Protein AF-A0A1I6LYX0-F1 (afdb_monomer_lite)

Foldseek 3Di:
DVVVVVVVVVVVPPDPDDDPPDDPCVPDPPPVVVVVVVVVVVVVVVVVVVVVVVVVVVVVVVVVVVVVVVVVVVVVVVVVVVVVVVVPPPPPPPPD

pLDDT: mean 79.04, std 11.57, ra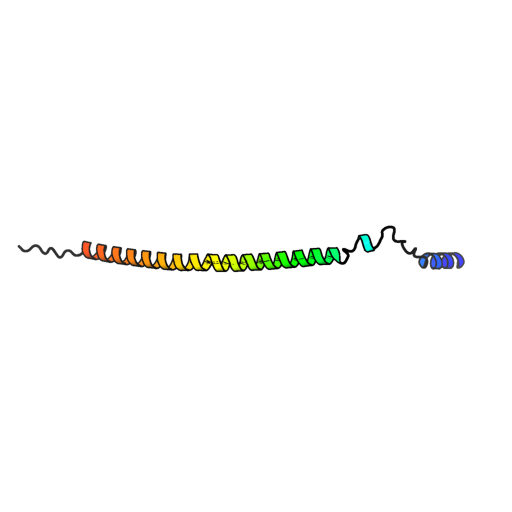nge [47.69, 98.25]

Secondary structure (DSSP, 8-state):
-HHHHHHHHHHHH--PPPP-SS-GGGSS--HHHHHHHHHHHHHHHHHHHHHHHHHHHHHHHHHHHHHHHHHHHHHHHHHHHHHHHHHH--------

Structure (mmCIF, N/CA/C/O backbone):
data_AF-A0A1I6LYX0-F1
#
_entry.id   AF-A0A1I6LYX0-F1
#
loop_
_atom_site.group_PDB
_atom_site.id
_atom_site.type_symbol
_atom_site.label_atom_id
_atom_site.label_alt_id
_atom_site.label_comp_id
_atom_site.label_asym_id
_atom_site.label_entity_id
_atom_site.label_seq_id
_atom_site.pdbx_PDB_ins_code
_atom_site.Cartn_x
_atom_site.Cartn_y
_atom_site.Cartn_z
_atom_site.occupancy
_atom_site.B_iso_or_equiv
_atom_site.auth_seq_id
_atom_site.auth_comp_id
_atom_site.auth_asym_id
_atom_site.auth_atom_id
_atom_site.pdbx_PDB_model_num
ATOM 1 N N . MET A 1 1 ? 64.272 -4.065 -17.891 1.00 67.19 1 MET A N 1
ATOM 2 C CA . MET A 1 1 ? 63.353 -4.110 -16.724 1.00 67.19 1 MET A CA 1
ATOM 3 C C . MET A 1 1 ? 62.252 -3.054 -16.792 1.00 67.19 1 MET A C 1
ATOM 5 O O . MET A 1 1 ? 61.149 -3.345 -16.351 1.00 67.19 1 MET A O 1
ATOM 9 N N . HIS A 1 2 ? 62.489 -1.877 -17.382 1.00 72.25 2 HIS A N 1
ATOM 10 C CA . HIS A 1 2 ? 61.442 -0.864 -17.570 1.00 72.25 2 HIS A CA 1
ATOM 11 C C . HIS A 1 2 ? 60.337 -1.290 -18.549 1.00 72.25 2 HIS A C 1
ATOM 13 O O . HIS A 1 2 ? 59.177 -0.973 -18.317 1.00 72.25 2 HIS A O 1
ATOM 19 N N . ASP A 1 3 ? 60.663 -2.088 -19.569 1.00 80.88 3 ASP A N 1
ATOM 20 C CA . ASP A 1 3 ? 59.674 -2.553 -20.555 1.00 80.88 3 ASP A CA 1
ATOM 21 C C . ASP A 1 3 ? 58.639 -3.508 -19.952 1.00 80.88 3 ASP A C 1
ATOM 23 O O . ASP A 1 3 ? 57.463 -3.457 -20.299 1.00 80.88 3 ASP A O 1
ATOM 27 N N . ALA A 1 4 ? 59.057 -4.335 -18.990 1.00 81.12 4 ALA A N 1
ATOM 28 C CA . ALA A 1 4 ? 58.160 -5.229 -18.262 1.00 81.12 4 ALA A CA 1
ATOM 29 C C . ALA A 1 4 ? 57.189 -4.444 -17.366 1.00 81.12 4 ALA A C 1
ATOM 31 O O . ALA A 1 4 ? 56.001 -4.753 -17.314 1.00 81.12 4 ALA A O 1
ATOM 32 N N . PHE A 1 5 ? 57.678 -3.384 -16.715 1.00 79.00 5 PHE A N 1
ATOM 33 C CA . PHE A 1 5 ? 56.840 -2.471 -15.937 1.00 79.00 5 PHE A CA 1
ATOM 34 C C . PHE A 1 5 ? 55.878 -1.675 -16.822 1.00 79.00 5 PHE A C 1
ATOM 36 O O . PHE A 1 5 ? 54.710 -1.525 -16.470 1.00 79.00 5 PHE A O 1
ATOM 43 N N . ALA A 1 6 ? 56.334 -1.210 -17.986 1.00 82.38 6 ALA A N 1
ATOM 44 C CA . ALA A 1 6 ? 55.491 -0.508 -18.949 1.00 82.38 6 ALA A CA 1
ATOM 45 C C . ALA A 1 6 ? 54.399 -1.425 -19.527 1.00 82.38 6 ALA A C 1
ATOM 47 O O . ALA A 1 6 ? 53.248 -1.009 -19.657 1.00 82.38 6 ALA A O 1
ATOM 48 N N . ALA A 1 7 ? 54.733 -2.685 -19.818 1.00 80.31 7 ALA A N 1
ATOM 49 C CA . ALA A 1 7 ? 53.773 -3.690 -20.264 1.00 80.31 7 ALA A CA 1
ATOM 50 C C . ALA A 1 7 ? 52.727 -4.000 -19.181 1.00 80.31 7 ALA A C 1
ATOM 52 O O . ALA A 1 7 ? 51.533 -4.031 -19.473 1.00 80.31 7 ALA A O 1
ATOM 53 N N . LEU A 1 8 ? 53.156 -4.152 -17.924 1.00 80.06 8 LEU A N 1
ATOM 54 C CA . LEU A 1 8 ? 52.262 -4.392 -16.791 1.00 80.06 8 LEU A CA 1
ATOM 55 C C . LEU A 1 8 ? 51.341 -3.194 -16.518 1.00 80.06 8 LEU A C 1
ATOM 57 O O . LEU A 1 8 ? 50.148 -3.378 -16.296 1.00 80.06 8 LEU A O 1
ATOM 61 N N . ALA A 1 9 ? 51.861 -1.966 -16.597 1.00 80.56 9 ALA A N 1
ATOM 62 C CA . ALA A 1 9 ? 51.065 -0.750 -16.441 1.00 80.56 9 ALA A CA 1
ATOM 63 C C . ALA A 1 9 ? 49.997 -0.608 -17.541 1.00 80.56 9 ALA A C 1
ATOM 65 O O . ALA A 1 9 ? 48.877 -0.188 -17.264 1.00 80.56 9 ALA A O 1
ATOM 66 N N . ARG A 1 10 ? 50.316 -1.006 -18.779 1.00 76.94 10 ARG A N 1
ATOM 67 C CA . ARG A 1 10 ? 49.375 -0.994 -19.910 1.00 76.94 10 ARG A CA 1
ATOM 68 C C . ARG A 1 10 ? 48.334 -2.116 -19.826 1.00 76.94 10 ARG A C 1
ATOM 70 O O . ARG A 1 10 ? 47.200 -1.927 -20.250 1.00 76.94 10 ARG A O 1
ATOM 77 N N . ALA A 1 11 ? 48.705 -3.265 -19.263 1.00 75.06 11 ALA A N 1
ATOM 78 C CA . ALA A 1 11 ? 47.778 -4.357 -18.975 1.00 75.06 11 ALA A CA 1
ATOM 79 C C . ALA A 1 11 ? 46.824 -4.008 -17.820 1.00 75.06 11 ALA A C 1
ATOM 81 O O . ALA A 1 11 ? 45.645 -4.333 -17.884 1.00 75.06 11 ALA A O 1
ATOM 82 N N . ALA A 1 12 ? 47.306 -3.292 -16.799 1.00 73.12 12 ALA A N 1
ATOM 83 C CA . ALA A 1 12 ? 46.494 -2.856 -15.664 1.00 73.12 12 ALA A CA 1
ATOM 84 C C . ALA A 1 12 ? 45.432 -1.806 -16.043 1.00 73.12 12 ALA A C 1
ATOM 86 O O . ALA A 1 12 ? 44.388 -1.735 -15.400 1.00 73.12 12 ALA A O 1
ATOM 87 N N . THR A 1 13 ? 45.664 -1.005 -17.089 1.00 69.25 13 THR A N 1
ATOM 88 C CA . THR A 1 13 ? 44.673 -0.043 -17.606 1.00 69.25 13 THR A CA 1
ATOM 89 C C . THR A 1 13 ? 43.715 -0.643 -18.636 1.00 69.25 13 THR A C 1
ATOM 91 O O . THR A 1 13 ? 42.651 -0.074 -18.879 1.00 69.25 13 THR A O 1
ATOM 94 N N . ALA A 1 14 ? 44.033 -1.804 -19.211 1.00 65.50 14 ALA A N 1
ATOM 95 C CA . ALA A 1 14 ? 43.155 -2.537 -20.115 1.00 65.50 14 ALA A CA 1
ATOM 96 C C . ALA A 1 14 ? 42.128 -3.361 -19.318 1.00 65.50 14 ALA A C 1
ATOM 98 O O . ALA A 1 14 ? 42.189 -4.586 -19.276 1.00 65.50 14 ALA A O 1
ATOM 99 N N . THR A 1 15 ? 41.175 -2.693 -18.665 1.00 72.69 15 THR A N 1
ATOM 100 C CA . THR A 1 15 ? 39.987 -3.391 -18.153 1.00 72.69 15 THR A CA 1
ATOM 101 C C . THR A 1 15 ? 39.077 -3.689 -19.345 1.00 72.69 15 THR A C 1
ATOM 103 O O . THR A 1 15 ? 38.600 -2.734 -19.964 1.00 72.69 15 THR A O 1
ATOM 106 N N . PRO A 1 16 ? 38.835 -4.961 -19.719 1.00 71.06 16 PRO A N 1
ATOM 107 C CA . PRO A 1 16 ? 37.866 -5.258 -20.762 1.00 71.06 16 PRO A CA 1
ATOM 108 C C . PRO A 1 16 ? 36.499 -4.759 -20.291 1.00 71.06 16 PRO A C 1
ATOM 110 O O . PRO A 1 16 ? 36.010 -5.174 -19.240 1.00 71.06 16 PRO A O 1
ATOM 113 N N . THR A 1 17 ? 35.891 -3.838 -21.039 1.00 75.06 17 THR A N 1
ATOM 114 C CA . THR A 1 17 ? 34.487 -3.487 -20.824 1.00 75.06 17 THR A CA 1
ATOM 115 C C . THR A 1 17 ? 33.670 -4.747 -21.104 1.00 75.06 17 THR A C 1
ATOM 117 O O . THR A 1 17 ? 33.769 -5.274 -22.214 1.00 75.06 17 THR A O 1
ATOM 120 N N . PRO A 1 18 ? 32.914 -5.278 -20.127 1.00 71.81 18 PRO A N 1
ATOM 121 C CA . PRO A 1 18 ? 32.062 -6.424 -20.391 1.00 71.81 18 PRO A CA 1
ATOM 122 C C . PRO A 1 18 ? 31.024 -6.009 -21.435 1.00 71.81 18 PRO A C 1
ATOM 124 O O . PRO A 1 18 ? 30.254 -5.075 -21.205 1.00 71.81 18 PRO A O 1
ATOM 127 N N . GLU A 1 19 ? 31.012 -6.677 -22.588 1.00 73.12 19 GLU A N 1
ATOM 128 C CA . GLU A 1 19 ? 29.900 -6.525 -23.519 1.00 73.12 19 GLU A CA 1
ATOM 129 C C . GLU A 1 19 ? 28.647 -7.153 -22.891 1.00 73.12 19 GLU A C 1
ATOM 131 O O . GLU A 1 19 ? 28.705 -8.295 -22.411 1.00 73.12 19 GLU A O 1
ATOM 136 N N . PRO A 1 20 ? 27.513 -6.433 -22.851 1.00 71.25 20 PRO A N 1
ATOM 137 C CA . PRO A 1 20 ? 26.266 -6.995 -22.366 1.00 71.25 20 PRO A CA 1
ATOM 138 C C . PRO A 1 20 ? 25.852 -8.149 -23.286 1.00 71.25 20 PRO A C 1
ATOM 140 O O . PRO A 1 20 ? 25.451 -7.950 -24.426 1.00 71.25 20 PRO A O 1
ATOM 143 N N . THR A 1 21 ? 25.945 -9.375 -22.775 1.00 70.31 21 THR A N 1
ATOM 144 C CA . THR A 1 21 ? 25.487 -10.598 -23.458 1.00 70.31 21 THR A CA 1
ATOM 145 C C . THR A 1 21 ? 23.966 -10.772 -23.392 1.00 70.31 21 THR A C 1
ATOM 147 O O . THR A 1 21 ? 23.417 -11.650 -24.053 1.00 70.31 21 THR A O 1
ATOM 150 N N . VAL A 1 22 ? 23.278 -9.933 -22.610 1.00 66.94 22 VAL A N 1
ATOM 151 C CA . VAL A 1 22 ? 21.821 -9.911 -22.436 1.00 66.94 22 VAL A CA 1
ATOM 152 C C . VAL A 1 22 ? 21.329 -8.471 -22.578 1.00 66.94 22 VAL A C 1
ATOM 154 O O . VAL A 1 22 ? 21.952 -7.548 -22.053 1.00 66.94 22 VAL A O 1
ATOM 157 N N . ASP A 1 23 ? 20.211 -8.284 -23.280 1.00 72.00 23 ASP A N 1
ATOM 158 C CA . ASP A 1 23 ? 19.573 -6.979 -23.468 1.00 72.00 23 ASP A CA 1
ATOM 159 C C . ASP A 1 23 ? 19.192 -6.355 -22.100 1.00 72.00 23 ASP A C 1
ATOM 161 O O . ASP A 1 23 ? 18.484 -6.987 -21.310 1.00 72.00 23 ASP A O 1
ATOM 165 N N . PRO A 1 24 ? 1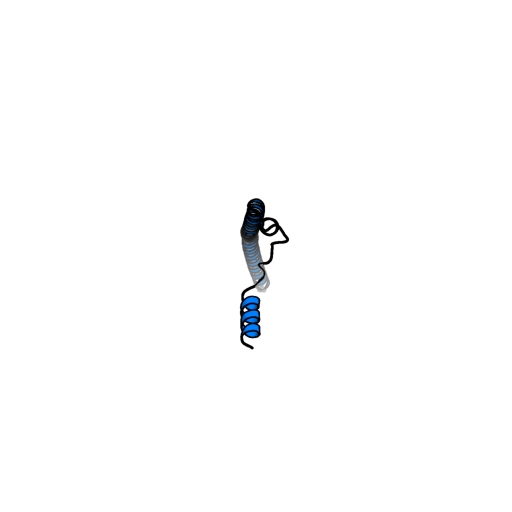9.631 -5.124 -21.778 1.00 66.94 24 PRO A N 1
ATOM 166 C CA . PRO A 1 24 ? 19.336 -4.474 -20.497 1.00 66.94 24 PRO A CA 1
ATOM 167 C C . PRO A 1 24 ? 17.840 -4.179 -20.278 1.00 66.94 24 PRO A C 1
ATOM 169 O O . PRO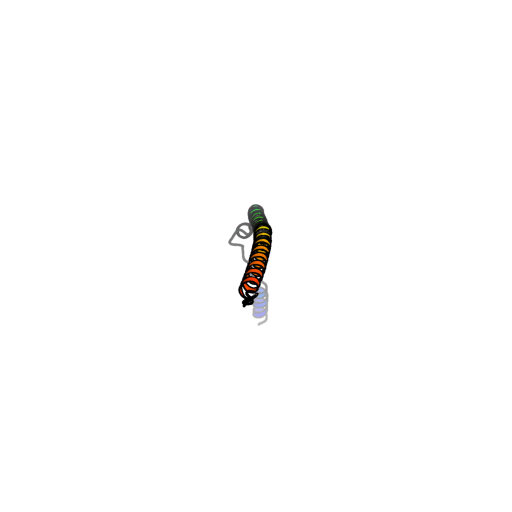 A 1 24 ? 17.392 -4.024 -19.139 1.00 66.94 24 PRO A O 1
ATOM 172 N N . THR A 1 25 ? 17.035 -4.131 -21.342 1.00 66.31 25 THR A N 1
ATOM 173 C CA . THR A 1 25 ? 15.574 -3.969 -21.241 1.00 66.31 25 THR A CA 1
ATOM 174 C C . THR A 1 25 ? 14.865 -5.250 -20.797 1.00 66.31 25 THR A C 1
ATOM 176 O O . THR A 1 25 ? 13.713 -5.205 -20.372 1.00 66.31 25 THR A O 1
ATOM 179 N N . LEU A 1 26 ? 15.568 -6.384 -20.823 1.00 67.38 26 LEU A N 1
ATOM 180 C CA . LEU A 1 26 ? 15.054 -7.699 -20.444 1.00 67.38 26 LEU A CA 1
ATOM 181 C C . LEU A 1 26 ? 14.989 -7.879 -18.915 1.00 67.38 26 LEU A C 1
ATOM 183 O O . LEU A 1 26 ? 14.180 -8.655 -18.414 1.00 67.38 26 LEU A O 1
ATOM 187 N N . VAL A 1 27 ? 15.812 -7.143 -18.158 1.00 66.94 27 VAL A N 1
ATOM 188 C CA . VAL A 1 27 ? 15.924 -7.268 -16.688 1.00 66.94 27 VAL A CA 1
ATOM 189 C C . VAL A 1 27 ? 15.229 -6.153 -15.913 1.00 66.94 27 VAL A C 1
ATOM 191 O O . VAL A 1 27 ? 15.106 -6.232 -14.692 1.00 66.94 27 VAL A O 1
ATOM 194 N N . THR A 1 28 ? 14.745 -5.126 -16.607 1.00 73.62 28 THR A N 1
ATOM 195 C CA . THR A 1 28 ? 14.007 -4.033 -15.979 1.00 73.62 28 THR A CA 1
ATOM 196 C C . THR A 1 28 ? 12.543 -4.188 -16.364 1.00 73.62 28 THR A C 1
ATOM 198 O O . THR A 1 28 ? 12.245 -4.130 -17.558 1.00 73.62 28 THR A O 1
ATOM 201 N N . PRO A 1 29 ? 11.608 -4.393 -15.415 1.00 75.50 29 PRO A N 1
ATOM 202 C CA . PRO A 1 29 ? 10.195 -4.361 -15.749 1.00 75.50 29 PRO A CA 1
ATOM 203 C C . PRO A 1 29 ? 9.914 -2.998 -16.382 1.00 75.50 29 PRO A C 1
ATOM 205 O O . PRO A 1 29 ? 10.006 -1.969 -15.717 1.00 75.50 29 PRO A O 1
ATOM 208 N N . GLY A 1 30 ? 9.642 -2.985 -17.689 1.00 84.19 30 GLY A N 1
ATOM 209 C CA . GLY A 1 30 ? 9.315 -1.761 -18.412 1.00 84.19 30 GLY A CA 1
ATOM 210 C C . GLY A 1 30 ? 8.047 -1.100 -17.852 1.00 84.19 30 GLY A C 1
ATOM 211 O O . GLY A 1 30 ? 7.484 -1.556 -16.853 1.00 84.19 30 GLY A O 1
ATOM 212 N N . PRO A 1 31 ? 7.514 -0.060 -18.511 1.00 87.50 31 PRO A N 1
ATOM 213 C CA 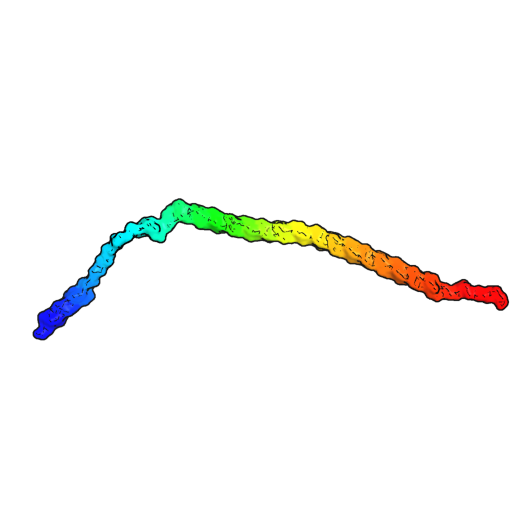. PRO A 1 31 ? 6.320 0.647 -18.037 1.00 87.50 31 PRO A CA 1
ATOM 214 C C . PRO A 1 31 ? 5.151 -0.284 -17.664 1.00 87.50 31 PRO A C 1
ATOM 216 O O . PRO A 1 31 ? 4.480 -0.063 -16.661 1.00 87.50 31 PRO A O 1
ATOM 219 N N . ALA A 1 32 ? 4.967 -1.384 -18.404 1.00 86.75 32 ALA A N 1
ATOM 220 C CA . ALA A 1 32 ? 3.969 -2.407 -18.097 1.00 86.75 32 ALA A CA 1
ATOM 221 C C . ALA A 1 32 ? 4.185 -3.087 -16.730 1.00 86.75 32 ALA A C 1
ATOM 223 O O . ALA A 1 32 ? 3.234 -3.248 -15.969 1.00 86.75 32 ALA A O 1
ATOM 224 N N . GLY A 1 33 ? 5.421 -3.455 -16.382 1.00 88.00 33 GLY A N 1
ATOM 225 C CA . GLY A 1 33 ? 5.714 -4.085 -15.093 1.00 88.00 33 GLY A CA 1
ATOM 226 C C . GLY A 1 33 ? 5.557 -3.117 -13.915 1.00 88.00 33 GLY A C 1
ATOM 227 O O . GLY A 1 33 ? 5.050 -3.512 -12.867 1.00 88.00 33 GLY A O 1
ATOM 228 N N . PHE A 1 34 ? 5.868 -1.831 -14.106 1.00 91.38 34 PHE A N 1
ATOM 229 C CA . PHE A 1 34 ? 5.544 -0.787 -13.125 1.00 91.38 34 PHE A CA 1
ATOM 230 C C . PHE A 1 34 ? 4.039 -0.657 -12.886 1.00 91.38 34 PHE A C 1
ATOM 232 O O . PHE A 1 34 ? 3.616 -0.563 -11.736 1.00 91.38 34 PHE A O 1
ATOM 239 N N . VAL A 1 35 ? 3.225 -0.694 -13.947 1.00 94.62 35 VAL A N 1
ATOM 240 C CA . VAL A 1 35 ? 1.758 -0.663 -13.821 1.00 94.62 35 VAL A CA 1
ATOM 241 C C . VAL A 1 35 ? 1.254 -1.878 -13.040 1.00 94.62 35 VAL A C 1
ATOM 243 O O . VAL A 1 35 ? 0.427 -1.720 -12.146 1.00 94.62 35 VAL A O 1
ATOM 246 N N . VAL A 1 36 ? 1.785 -3.076 -13.306 1.00 94.44 36 VAL A N 1
ATOM 247 C CA . VAL A 1 36 ? 1.424 -4.290 -12.552 1.00 94.44 36 VAL A CA 1
ATOM 248 C C . VAL A 1 36 ? 1.750 -4.142 -11.063 1.00 94.44 36 VAL A C 1
ATOM 250 O O . VAL A 1 36 ? 0.895 -4.418 -10.222 1.00 94.44 36 VAL A O 1
ATOM 253 N N . ILE A 1 37 ? 2.949 -3.663 -10.717 1.00 94.00 37 ILE A N 1
ATOM 254 C CA . ILE A 1 37 ? 3.340 -3.446 -9.315 1.00 94.00 37 ILE A CA 1
ATOM 255 C C . ILE A 1 37 ? 2.488 -2.351 -8.663 1.00 94.00 37 ILE A C 1
ATOM 257 O O . ILE A 1 37 ? 2.064 -2.510 -7.520 1.00 94.00 37 ILE A O 1
ATOM 261 N N . ALA A 1 38 ? 2.186 -1.265 -9.378 1.00 96.00 38 ALA A N 1
ATOM 262 C CA . ALA A 1 38 ? 1.316 -0.207 -8.876 1.00 96.00 38 ALA A CA 1
ATOM 263 C C . ALA A 1 38 ? -0.086 -0.745 -8.546 1.00 96.00 38 ALA A C 1
ATOM 265 O O . ALA A 1 38 ? -0.608 -0.473 -7.466 1.00 96.00 38 ALA A O 1
ATOM 266 N N . LEU A 1 39 ? -0.670 -1.566 -9.425 1.00 97.50 39 LEU A N 1
ATOM 267 C CA . LEU A 1 39 ? -1.961 -2.214 -9.181 1.00 97.50 39 LEU A CA 1
ATOM 268 C C . LEU A 1 39 ? -1.908 -3.180 -7.993 1.00 97.50 39 LEU A C 1
ATOM 270 O O . LEU A 1 39 ? -2.828 -3.183 -7.177 1.00 97.50 39 LEU A O 1
ATOM 274 N N . LEU A 1 40 ? -0.829 -3.958 -7.856 1.00 97.38 40 LEU A N 1
ATOM 275 C CA . LEU A 1 40 ? -0.616 -4.818 -6.689 1.00 97.38 40 LEU A CA 1
ATOM 276 C C . LEU A 1 40 ? -0.545 -4.004 -5.394 1.00 97.38 40 LEU A C 1
ATOM 278 O O . LEU A 1 40 ? -1.192 -4.366 -4.414 1.00 97.38 40 LEU A O 1
ATOM 282 N N . ALA A 1 41 ? 0.179 -2.884 -5.389 1.00 97.75 41 ALA A N 1
ATOM 283 C CA . ALA A 1 41 ? 0.244 -1.995 -4.235 1.00 97.75 41 ALA A CA 1
ATOM 284 C C . ALA A 1 41 ? -1.146 -1.446 -3.871 1.00 97.75 41 ALA A C 1
ATOM 286 O O . ALA A 1 41 ? -1.534 -1.492 -2.704 1.00 97.75 41 ALA A O 1
ATOM 287 N N . VAL A 1 42 ? -1.932 -1.004 -4.862 1.00 98.19 42 VAL A N 1
ATOM 288 C CA . VAL A 1 42 ? -3.323 -0.572 -4.641 1.00 98.19 42 VAL A CA 1
ATOM 289 C C . VAL A 1 42 ? -4.174 -1.706 -4.073 1.00 98.19 42 VAL A C 1
ATOM 291 O O . VAL A 1 42 ? -4.920 -1.477 -3.124 1.00 98.19 42 VAL A O 1
ATOM 294 N N . ALA A 1 43 ? -4.048 -2.926 -4.597 1.00 98.12 43 ALA A N 1
ATOM 295 C CA . ALA A 1 43 ? -4.785 -4.084 -4.102 1.00 98.12 43 ALA A CA 1
ATOM 296 C C . ALA A 1 43 ? -4.443 -4.397 -2.637 1.00 98.12 43 ALA A C 1
ATOM 298 O O . ALA A 1 43 ? -5.343 -4.644 -1.838 1.00 98.12 43 ALA A O 1
ATOM 299 N N . VAL A 1 44 ? -3.164 -4.320 -2.259 1.00 98.25 44 VAL A N 1
ATOM 300 C CA . VAL A 1 44 ? -2.723 -4.507 -0.869 1.00 98.25 44 VAL A CA 1
ATOM 301 C C . VAL A 1 44 ? -3.281 -3.409 0.038 1.00 98.25 44 VAL A C 1
ATOM 303 O O . VAL A 1 44 ? -3.823 -3.712 1.098 1.00 98.25 44 VAL A O 1
ATOM 306 N N . VAL A 1 45 ? -3.217 -2.139 -0.371 1.00 97.50 45 VAL A N 1
ATOM 307 C CA . VAL A 1 45 ? -3.801 -1.026 0.400 1.00 97.50 45 VAL A CA 1
ATOM 308 C C . VAL A 1 45 ? -5.314 -1.197 0.551 1.00 97.50 45 VAL A C 1
ATOM 310 O O . VAL A 1 45 ? -5.847 -1.030 1.649 1.00 97.50 45 VAL A O 1
ATOM 313 N N . ALA A 1 46 ? -6.007 -1.578 -0.524 1.00 97.25 46 ALA A N 1
ATOM 314 C CA . ALA A 1 46 ? -7.437 -1.856 -0.505 1.00 97.25 46 ALA A CA 1
ATOM 315 C C . ALA A 1 46 ? -7.774 -3.028 0.426 1.00 97.25 46 ALA A C 1
ATOM 317 O O . ALA A 1 46 ? -8.751 -2.937 1.160 1.00 97.25 46 ALA A O 1
ATOM 318 N N . LEU A 1 47 ? -6.949 -4.079 0.461 1.00 96.62 47 LEU A N 1
ATOM 319 C CA . LEU A 1 47 ? -7.101 -5.207 1.381 1.00 96.62 47 LEU A CA 1
ATOM 320 C C . LEU A 1 47 ? -6.945 -4.768 2.841 1.00 96.62 47 LEU A C 1
ATOM 322 O O . LEU A 1 47 ? -7.750 -5.138 3.692 1.00 96.62 47 LEU A O 1
ATOM 326 N N . VAL A 1 48 ? -5.933 -3.952 3.145 1.00 96.00 48 VAL A N 1
ATOM 327 C CA . VAL A 1 48 ? -5.743 -3.407 4.497 1.00 96.00 48 VAL A CA 1
ATOM 328 C C . VAL A 1 48 ? -6.937 -2.537 4.887 1.00 96.00 48 VAL A C 1
ATOM 330 O O . VAL A 1 48 ? -7.465 -2.669 5.992 1.00 96.00 48 VAL A O 1
ATOM 333 N N . TRP A 1 49 ? -7.411 -1.681 3.980 1.00 96.88 49 TRP A N 1
ATOM 334 C CA . TRP A 1 49 ? -8.583 -0.847 4.228 1.00 96.88 49 TRP A CA 1
ATOM 335 C C . TRP A 1 49 ? -9.863 -1.668 4.406 1.00 96.88 49 TRP A C 1
ATOM 337 O O . TRP A 1 49 ? -10.639 -1.388 5.323 1.00 96.88 49 TRP A O 1
ATOM 347 N N . ASP A 1 50 ? -10.058 -2.705 3.592 1.00 94.94 50 ASP A N 1
ATOM 348 C CA . ASP A 1 50 ? -11.152 -3.663 3.731 1.00 94.94 50 ASP A CA 1
ATOM 349 C C . ASP A 1 50 ? -11.095 -4.352 5.092 1.00 94.94 50 ASP A C 1
ATOM 351 O O . ASP A 1 50 ? -12.079 -4.337 5.827 1.00 94.94 50 ASP A O 1
ATOM 355 N N . MET A 1 51 ? -9.925 -4.845 5.501 1.00 95.31 51 MET A N 1
ATOM 356 C CA . MET A 1 51 ? -9.743 -5.485 6.798 1.00 95.31 51 MET A CA 1
ATOM 357 C C . MET A 1 51 ? -10.051 -4.522 7.951 1.00 95.31 51 MET A C 1
ATOM 359 O O . MET A 1 51 ? -10.787 -4.882 8.872 1.00 95.31 51 MET A O 1
ATOM 363 N N . MET A 1 52 ? -9.581 -3.273 7.888 1.00 91.50 52 MET A N 1
ATOM 364 C CA . MET A 1 52 ? -9.917 -2.246 8.882 1.00 91.50 52 MET A CA 1
ATOM 365 C C . MET A 1 52 ? -11.424 -1.951 8.924 1.00 91.50 52 MET A C 1
ATOM 367 O O . MET A 1 52 ? -12.019 -1.867 10.002 1.00 91.50 52 MET A O 1
ATOM 371 N N . ARG A 1 53 ? -12.067 -1.821 7.759 1.00 91.19 53 ARG A N 1
ATOM 372 C CA . ARG A 1 53 ? -13.512 -1.584 7.631 1.00 91.19 53 ARG A CA 1
ATOM 373 C C . ARG A 1 53 ? -14.319 -2.772 8.143 1.00 91.19 53 ARG A C 1
ATOM 375 O O . ARG A 1 53 ? -15.312 -2.572 8.838 1.00 91.19 53 ARG A O 1
ATOM 382 N N . ARG A 1 54 ? -13.894 -3.994 7.832 1.00 87.44 54 ARG A N 1
ATOM 383 C CA . ARG A 1 54 ? -14.487 -5.254 8.286 1.00 87.44 54 ARG A CA 1
ATOM 384 C C . ARG A 1 54 ? -14.420 -5.371 9.801 1.00 87.44 54 ARG A C 1
ATOM 386 O O . ARG A 1 54 ? -15.444 -5.627 10.422 1.00 87.44 54 ARG A O 1
ATOM 393 N N . ILE A 1 55 ? -13.254 -5.122 10.394 1.00 84.94 55 ILE A N 1
ATOM 394 C CA . ILE A 1 55 ? -13.067 -5.133 11.848 1.00 84.94 55 ILE A CA 1
ATOM 395 C C . ILE A 1 55 ? -13.991 -4.110 12.516 1.00 84.94 55 ILE A C 1
ATOM 397 O O . ILE A 1 55 ? -14.716 -4.445 13.450 1.00 84.94 55 ILE A O 1
ATOM 401 N N . ARG A 1 56 ? -14.017 -2.873 12.008 1.00 81.19 56 ARG A N 1
ATOM 402 C CA . ARG A 1 56 ? -14.862 -1.811 12.566 1.00 81.19 56 ARG A CA 1
ATOM 403 C C . ARG A 1 56 ? -16.355 -2.128 12.428 1.00 81.19 56 ARG A C 1
ATOM 405 O O . ARG A 1 56 ? -17.119 -1.844 13.337 1.00 81.19 56 ARG A O 1
ATOM 412 N N . ARG A 1 57 ? -16.772 -2.768 11.332 1.00 74.88 57 ARG A N 1
ATOM 413 C CA . ARG A 1 57 ? -18.158 -3.228 11.130 1.00 74.88 57 ARG A CA 1
ATOM 414 C C . ARG A 1 57 ? -18.539 -4.418 12.013 1.00 74.88 57 ARG A C 1
ATOM 416 O O . ARG A 1 57 ? -19.693 -4.507 12.413 1.00 74.88 57 ARG A O 1
ATOM 423 N N . GLY A 1 58 ? -17.603 -5.328 12.279 1.00 74.62 58 GLY A N 1
ATOM 424 C CA . GLY A 1 58 ? -17.832 -6.506 13.117 1.00 74.62 58 GLY A CA 1
ATOM 425 C C . GLY A 1 58 ? -17.987 -6.160 14.596 1.00 74.62 58 GLY A C 1
ATOM 426 O O . GLY A 1 58 ? -18.883 -6.688 15.244 1.00 74.62 58 GLY A O 1
ATOM 427 N N . ARG A 1 59 ? -17.165 -5.231 15.101 1.00 72.50 59 ARG A N 1
ATOM 428 C CA . ARG A 1 59 ? -17.175 -4.835 16.518 1.00 72.50 59 ARG A CA 1
ATOM 429 C C . ARG A 1 59 ? -18.440 -4.100 16.933 1.00 72.50 59 ARG A C 1
ATOM 431 O O . ARG A 1 59 ? -19.061 -4.522 17.886 1.00 72.50 59 ARG A O 1
ATOM 438 N N . VAL A 1 60 ? -18.935 -3.155 16.129 1.00 70.06 60 VAL A N 1
ATOM 439 C CA . VAL A 1 60 ? -20.176 -2.413 16.449 1.00 70.06 60 VAL A CA 1
ATOM 440 C C . VAL A 1 60 ? -21.359 -3.336 16.774 1.00 70.06 60 VAL A C 1
ATOM 442 O O . VAL A 1 60 ? -22.184 -3.007 17.613 1.00 70.06 60 VAL A O 1
ATOM 445 N N . ARG A 1 61 ? -21.460 -4.499 16.120 1.00 71.88 61 ARG A N 1
ATOM 446 C CA . ARG A 1 61 ? -22.533 -5.465 16.401 1.00 71.88 61 ARG A CA 1
ATOM 447 C C . ARG A 1 61 ? -22.258 -6.337 17.626 1.00 71.88 61 ARG A C 1
ATOM 449 O O . ARG A 1 61 ? -23.211 -6.787 18.246 1.00 71.88 61 ARG A O 1
ATOM 456 N N . ALA A 1 62 ? -20.991 -6.619 17.913 1.00 73.06 62 ALA A N 1
ATOM 457 C CA . ALA A 1 62 ? -20.587 -7.396 19.077 1.00 73.06 62 ALA A CA 1
ATOM 458 C C . ALA A 1 62 ? -20.715 -6.558 20.353 1.00 73.06 62 ALA A C 1
ATOM 460 O O . ALA A 1 62 ? -21.343 -7.015 21.295 1.00 73.06 62 ALA A O 1
ATOM 461 N N . ASP A 1 63 ? -20.239 -5.315 20.319 1.00 69.25 63 ASP A N 1
ATOM 462 C CA . ASP A 1 63 ? -20.246 -4.399 21.459 1.00 69.25 63 ASP A CA 1
ATOM 463 C C . ASP A 1 63 ? -21.691 -4.125 21.939 1.00 69.25 63 ASP A C 1
ATOM 465 O O . ASP A 1 63 ? -21.982 -4.230 23.123 1.00 69.25 63 ASP A O 1
ATOM 469 N N . ILE A 1 64 ? -22.636 -3.887 21.013 1.00 74.75 64 ILE A N 1
ATOM 470 C CA . ILE A 1 64 ? -24.068 -3.705 21.350 1.00 74.75 64 ILE A CA 1
ATOM 471 C C . ILE A 1 64 ? -24.676 -4.978 21.953 1.00 74.75 64 ILE A C 1
ATOM 473 O O . ILE A 1 64 ? -25.529 -4.915 22.835 1.00 74.75 64 ILE A O 1
ATOM 477 N N . LYS A 1 65 ? -24.284 -6.148 21.440 1.00 77.12 65 LYS A N 1
ATOM 478 C CA . LYS A 1 65 ? -24.799 -7.425 21.933 1.00 77.12 65 LYS A CA 1
ATOM 479 C C . LYS A 1 65 ? -24.274 -7.719 23.342 1.00 77.12 65 LYS A C 1
ATOM 481 O O . LYS A 1 65 ? -25.034 -8.211 24.163 1.00 77.12 65 LYS A O 1
ATOM 486 N N . GLU A 1 66 ? -23.014 -7.397 23.606 1.00 78.31 66 GLU A N 1
ATOM 487 C CA . GLU A 1 66 ? -22.377 -7.558 24.913 1.00 78.31 66 GLU A CA 1
ATOM 488 C C . GLU A 1 66 ? -23.014 -6.642 25.969 1.00 78.31 66 GLU A C 1
ATOM 490 O O . GLU A 1 66 ? -23.299 -7.097 27.071 1.00 78.31 66 GLU A O 1
ATOM 495 N N . GLU A 1 67 ? -23.333 -5.393 25.616 1.00 79.94 67 GLU A N 1
ATOM 496 C CA . GLU A 1 67 ? -24.049 -4.464 26.503 1.00 79.94 67 GLU A CA 1
ATOM 497 C C . GLU A 1 67 ? -25.470 -4.961 26.828 1.00 79.94 67 GLU A C 1
ATOM 499 O O . GLU A 1 67 ? -25.854 -5.011 27.994 1.00 79.94 67 GLU A O 1
ATOM 504 N N . LEU A 1 68 ? -26.216 -5.446 25.826 1.00 80.31 68 LEU A N 1
ATOM 505 C CA . LEU A 1 68 ? -27.542 -6.050 26.027 1.00 80.31 68 LEU A CA 1
ATOM 506 C C . LEU A 1 68 ? -27.504 -7.321 26.888 1.00 80.31 68 LEU A C 1
ATOM 508 O O . LEU A 1 68 ? -28.400 -7.539 27.701 1.00 80.31 68 LEU A O 1
ATOM 512 N N . GLU A 1 69 ? -26.504 -8.184 26.694 1.00 82.75 69 GLU A N 1
ATOM 513 C CA . GLU A 1 69 ? -26.328 -9.395 27.505 1.00 82.75 69 GLU A CA 1
ATOM 514 C C . GLU A 1 69 ? -25.936 -9.046 28.948 1.00 82.75 69 GLU A C 1
ATOM 516 O O . GLU A 1 69 ? -26.432 -9.680 29.877 1.00 82.75 69 GLU A O 1
ATOM 521 N N . ALA A 1 70 ? -25.107 -8.018 29.155 1.00 84.25 70 ALA A N 1
ATOM 522 C CA . ALA A 1 70 ? -24.746 -7.534 30.485 1.00 84.25 70 ALA A CA 1
ATOM 523 C C . ALA A 1 70 ? -25.942 -6.913 31.226 1.00 84.25 70 ALA A C 1
ATOM 525 O O . ALA A 1 70 ? -26.124 -7.178 32.414 1.00 84.25 70 ALA A O 1
ATOM 526 N N . GLU A 1 71 ? -26.785 -6.135 30.539 1.00 83.19 71 GLU A N 1
ATOM 527 C CA . GLU A 1 71 ? -28.028 -5.599 31.110 1.00 83.19 71 GLU A CA 1
ATOM 528 C C . GLU A 1 71 ? -29.008 -6.713 31.496 1.00 83.19 71 GLU A C 1
ATOM 530 O O . GLU A 1 71 ? -29.587 -6.670 32.580 1.00 83.19 71 GLU A O 1
ATOM 535 N N . GLN A 1 72 ? -29.168 -7.736 30.648 1.00 84.94 72 GLN A N 1
ATOM 536 C CA . GLN A 1 72 ? -30.024 -8.890 30.947 1.00 84.94 72 GLN A CA 1
ATOM 537 C C . GLN A 1 72 ? -29.507 -9.685 32.148 1.00 84.94 72 GLN A C 1
ATOM 539 O O . GLN A 1 72 ? -30.285 -10.004 33.039 1.00 84.94 72 GLN A O 1
ATOM 544 N N . GLN A 1 73 ? -28.200 -9.942 32.221 1.00 84.25 73 GLN A N 1
ATOM 545 C CA . GLN A 1 73 ? -27.594 -10.625 33.367 1.00 84.25 73 GLN A CA 1
ATOM 546 C C . GLN A 1 73 ? -27.717 -9.810 34.656 1.00 84.25 73 GLN A C 1
ATOM 548 O O . GLN A 1 73 ? -27.965 -10.373 35.718 1.00 84.25 73 GLN A O 1
ATOM 553 N N . ALA A 1 74 ? -27.560 -8.486 34.581 1.00 83.75 74 ALA A N 1
ATOM 554 C CA . ALA A 1 74 ? -27.776 -7.613 35.727 1.00 83.75 74 ALA A CA 1
ATOM 555 C C .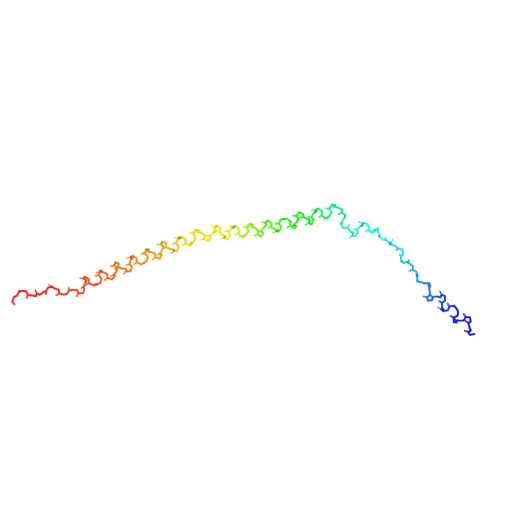 ALA A 1 74 ? -29.243 -7.641 36.183 1.00 83.75 74 ALA A C 1
ATOM 557 O O . ALA A 1 74 ? -29.501 -7.687 37.383 1.00 83.75 74 ALA A O 1
ATOM 558 N N . ALA A 1 75 ? -30.195 -7.658 35.245 1.00 85.50 75 ALA A N 1
ATOM 559 C CA . ALA A 1 75 ? -31.617 -7.773 35.552 1.00 85.50 75 ALA A CA 1
ATOM 560 C C . ALA A 1 75 ? -31.960 -9.127 36.200 1.00 85.50 75 ALA A C 1
ATOM 562 O O . ALA A 1 75 ? -32.612 -9.142 37.240 1.00 85.50 75 ALA A O 1
ATOM 563 N N . GLU A 1 76 ? -31.462 -10.239 35.651 1.00 85.88 76 GLU A N 1
ATOM 564 C CA . GLU A 1 76 ? -31.637 -11.581 36.228 1.00 85.88 76 GLU A CA 1
ATOM 565 C C . GLU A 1 76 ? -30.995 -11.698 37.617 1.00 85.88 76 GLU A C 1
ATOM 567 O O . GLU A 1 76 ? -31.571 -12.305 38.515 1.00 85.88 76 GLU A O 1
ATOM 572 N N . ALA A 1 77 ? -29.819 -11.098 37.828 1.00 82.94 77 ALA A N 1
ATOM 573 C CA . ALA A 1 77 ? -29.161 -11.097 39.131 1.00 82.94 77 ALA A CA 1
ATOM 574 C C . ALA A 1 77 ? -29.962 -10.310 40.180 1.00 82.94 77 ALA A C 1
ATOM 576 O O . ALA A 1 77 ? -30.079 -10.765 41.315 1.00 82.94 77 ALA A O 1
ATOM 577 N N . ILE A 1 78 ? -30.535 -9.159 39.807 1.00 84.19 78 ILE A N 1
ATOM 578 C CA . ILE A 1 78 ? -31.411 -8.375 40.691 1.00 84.19 78 ILE A CA 1
ATOM 579 C C . ILE A 1 78 ? -32.680 -9.169 41.025 1.00 84.19 78 ILE A C 1
ATOM 581 O O . ILE A 1 78 ? -33.052 -9.251 42.195 1.00 84.19 78 ILE A O 1
ATOM 585 N N . GLU A 1 79 ? -33.313 -9.790 40.026 1.00 83.81 79 GLU A N 1
ATOM 586 C CA . GLU A 1 79 ? -34.496 -10.636 40.227 1.00 83.81 79 GLU A CA 1
ATOM 587 C C . GLU A 1 79 ? -34.190 -11.816 41.161 1.00 83.81 79 GLU A C 1
ATOM 589 O O . GLU A 1 79 ? -34.937 -12.062 42.104 1.00 83.81 79 GLU A O 1
ATOM 594 N N . ALA A 1 80 ? -33.055 -12.494 40.972 1.00 81.44 80 ALA A N 1
ATOM 595 C CA . ALA A 1 80 ? -32.629 -13.585 41.843 1.00 81.44 80 ALA A CA 1
ATOM 596 C C . ALA A 1 80 ? -32.432 -13.128 43.300 1.00 81.44 80 ALA A C 1
ATOM 598 O O . ALA A 1 80 ? -32.876 -13.815 44.217 1.00 81.44 80 ALA A O 1
ATOM 599 N N . THR A 1 81 ? -31.824 -11.955 43.523 1.00 79.69 81 THR A N 1
ATOM 600 C CA . THR A 1 81 ? -31.652 -11.416 44.884 1.00 79.69 81 THR A CA 1
ATOM 601 C C . THR A 1 81 ? -32.972 -11.023 45.551 1.00 79.69 81 THR A C 1
ATOM 603 O O . THR A 1 81 ? -33.125 -11.246 46.747 1.00 79.69 81 THR A O 1
ATOM 606 N N . ASP A 1 82 ? -33.936 -10.484 44.795 1.00 79.19 82 ASP A N 1
ATOM 607 C CA . ASP A 1 82 ? -35.261 -10.120 45.323 1.00 79.19 82 ASP A CA 1
ATOM 608 C C . ASP A 1 82 ? -36.075 -11.368 45.714 1.00 79.19 82 ASP A C 1
ATOM 610 O O . ASP A 1 82 ? -36.736 -11.397 46.753 1.00 79.19 82 ASP A O 1
ATOM 614 N N . VAL A 1 83 ? -35.980 -12.443 44.922 1.00 77.06 83 VAL A N 1
ATOM 615 C CA . VAL A 1 83 ? -36.617 -13.734 45.230 1.00 77.06 83 VAL A CA 1
ATOM 616 C C . VAL A 1 83 ? -36.003 -14.387 46.474 1.00 77.06 83 VAL A C 1
ATOM 618 O O . VAL A 1 83 ? -36.741 -14.918 47.308 1.00 77.06 83 VAL A O 1
ATOM 621 N N . ASP A 1 84 ? -34.676 -14.332 46.626 1.00 76.31 84 ASP A N 1
ATOM 622 C CA . ASP A 1 84 ? -33.987 -14.876 47.800 1.00 76.31 84 ASP A CA 1
ATOM 623 C C . ASP A 1 84 ? -34.395 -14.136 49.088 1.00 76.31 84 ASP A C 1
ATOM 625 O O . ASP A 1 84 ? -34.740 -14.791 50.075 1.00 76.31 84 ASP A O 1
ATOM 629 N N . ASP A 1 85 ? -34.461 -12.799 49.075 1.00 73.31 85 ASP A N 1
ATOM 630 C CA . ASP A 1 85 ? -34.909 -11.997 50.226 1.00 73.31 85 ASP A CA 1
ATOM 631 C C . ASP A 1 85 ? -36.374 -12.295 50.611 1.00 73.31 85 ASP A C 1
ATOM 633 O O . ASP A 1 85 ? -36.687 -12.445 51.796 1.00 73.31 85 ASP A O 1
ATOM 637 N N . GLN A 1 86 ? -37.271 -12.478 49.631 1.00 69.88 86 GLN A N 1
ATOM 638 C CA . GLN A 1 86 ? -38.665 -12.876 49.887 1.00 69.88 86 GLN A CA 1
ATOM 639 C C . GLN A 1 86 ? -38.797 -14.299 50.452 1.00 69.88 86 GLN A C 1
ATOM 641 O O . GLN A 1 86 ? -39.769 -14.602 51.144 1.00 69.88 86 GLN A O 1
ATOM 646 N N . SER A 1 87 ? -37.837 -15.185 50.172 1.00 63.25 87 SER A N 1
ATOM 647 C CA . SER A 1 87 ? -37.830 -16.557 50.693 1.00 63.25 87 SER A CA 1
ATOM 648 C C . SER A 1 87 ? -37.320 -16.659 52.137 1.00 63.25 87 SER A C 1
ATOM 650 O O . SER A 1 87 ? -37.640 -17.625 52.836 1.00 63.25 87 SER A O 1
ATOM 652 N N . ILE A 1 88 ? -36.537 -15.670 52.585 1.00 64.81 88 ILE A N 1
ATOM 653 C CA . ILE A 1 88 ? -35.918 -15.635 53.915 1.00 64.81 88 ILE A CA 1
ATOM 654 C C . ILE A 1 88 ? -36.794 -14.905 54.939 1.00 64.81 88 ILE A C 1
ATOM 656 O O . ILE A 1 88 ? -36.630 -15.178 56.128 1.00 64.81 88 ILE A O 1
ATOM 660 N N . ASP A 1 89 ? -37.737 -14.047 54.525 1.00 63.75 89 ASP A N 1
ATOM 661 C CA . ASP A 1 89 ? -38.645 -13.352 55.448 1.00 63.75 89 ASP A CA 1
ATOM 662 C C . ASP A 1 89 ? -39.548 -14.345 56.220 1.00 63.75 89 ASP A C 1
ATOM 664 O O . ASP A 1 89 ? -40.472 -14.939 55.651 1.00 63.75 89 ASP A O 1
ATOM 668 N N . PRO A 1 90 ? -39.322 -14.555 57.531 1.00 59.25 90 PRO A N 1
ATOM 669 C CA . PRO A 1 90 ? -40.074 -15.495 58.340 1.00 59.25 90 PRO A CA 1
ATOM 670 C C . PRO A 1 90 ? -41.262 -14.805 59.027 1.00 59.25 90 PRO A C 1
ATOM 672 O O . PRO A 1 90 ? -41.540 -15.086 60.194 1.00 59.25 90 PRO A O 1
ATOM 675 N N . ASP A 1 91 ? -41.993 -13.914 58.346 1.00 58.44 91 ASP A N 1
ATOM 676 C CA . ASP A 1 91 ? -43.132 -13.203 58.957 1.00 58.44 91 ASP A CA 1
ATOM 677 C C . ASP A 1 91 ? -44.426 -14.043 59.058 1.00 58.44 91 ASP A C 1
ATOM 679 O O . ASP A 1 91 ? -45.524 -13.531 59.281 1.00 58.44 91 ASP A O 1
ATOM 683 N N . GLN A 1 92 ? -44.308 -15.376 59.048 1.00 60.16 92 GLN A N 1
ATOM 684 C CA . GLN A 1 92 ? -45.255 -16.224 59.775 1.00 60.16 92 GLN A CA 1
ATOM 685 C C . GLN A 1 92 ? -44.910 -16.210 61.267 1.00 60.16 92 GLN A C 1
ATOM 687 O O . GLN A 1 92 ? -44.399 -17.176 61.834 1.00 60.16 92 GLN A O 1
ATOM 692 N N . LYS A 1 93 ? -45.251 -15.105 61.940 1.00 61.22 93 LYS A N 1
ATOM 693 C CA . LYS A 1 93 ? -45.436 -15.132 63.395 1.00 61.22 93 LYS A CA 1
ATOM 694 C C . LYS A 1 93 ? -46.579 -16.106 63.694 1.00 61.22 93 LYS A C 1
ATOM 696 O O . LYS A 1 93 ? -47.683 -15.881 63.189 1.00 61.22 93 LYS A O 1
ATOM 701 N N . PRO A 1 94 ? -46.379 -17.159 64.506 1.00 51.16 94 PRO A N 1
ATOM 702 C CA . PRO A 1 94 ? -47.502 -17.954 64.969 1.00 51.16 94 PRO A CA 1
ATOM 703 C C . PRO A 1 94 ? -48.373 -17.048 65.843 1.00 51.16 94 PRO A C 1
ATOM 705 O O . PRO A 1 94 ? -47.957 -16.609 66.914 1.00 51.16 94 PRO A O 1
ATOM 708 N N . SER A 1 95 ? -49.567 -16.709 65.358 1.00 59.44 95 SER A N 1
ATOM 709 C CA . SER A 1 95 ? -50.616 -16.183 66.220 1.00 59.44 95 SER A CA 1
ATOM 710 C C . SER A 1 95 ? -51.157 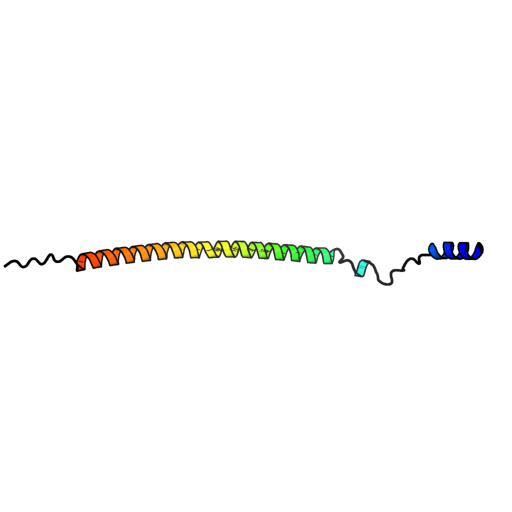-17.355 67.042 1.00 59.44 95 SER A C 1
ATOM 712 O O . SER A 1 95 ? -51.722 -18.304 66.499 1.00 59.44 95 SER A O 1
ATOM 714 N N . GLY A 1 96 ? -50.918 -17.329 68.353 1.00 47.69 96 GLY A N 1
ATOM 715 C CA . GLY A 1 96 ? -51.372 -18.368 69.280 1.00 47.69 96 GLY A CA 1
ATOM 716 C C . GLY A 1 96 ? -50.721 -18.261 70.640 1.00 47.69 96 GLY A C 1
ATOM 717 O O . GLY A 1 96 ? -49.572 -18.731 70.758 1.00 47.69 96 GLY A O 1
#

Radius of gyration: 42.21 Å; chains: 1; bounding box: 115×19×93 Å

Sequence (96 aa):
MHDAFAALARAATATPTPEPTVDPTLVTPGPAGFVVIALLAVAVVALVWDMMRRIRRGRVRADIKEELEAEQQAAEAIEATDVDDQSIDPDQKPSG